Protein AF-A0A0Q0WH19-F1 (afdb_monomer)

Sequence (91 aa):
MGGSRNVNLAALTNLISNGKMVGALGIESLVALRKVGREPDVFFGAKESAVESAFHGVSSVIICVDEQVPNLMGRLEAEGLKYELVDLTAS

Mean predicted aligned error: 3.74 Å

Radius of gyration: 12.4 Å; Cα contacts (8 Å, |Δi|>4): 119; chains: 1; bounding box: 28×28×30 Å

Solvent-accessible surface area (backbone atoms only — not comparable to full-atom values): 5426 Å² total; per-residue (Å²): 141,62,70,55,77,44,47,34,58,69,62,52,51,65,69,64,50,86,82,47,52,35,21,18,42,56,71,50,27,44,52,45,36,48,75,68,75,38,81,61,80,27,54,82,59,24,66,59,51,46,54,54,30,51,78,71,73,40,70,62,46,75,41,58,42,78,91,46,45,66,61,47,50,54,53,37,54,76,70,72,49,87,84,83,90,79,87,48,68,52,130

Nearest PDB structures (foldseek):
  7s0s-assembly1_F  TM=4.348E-01  e=5.380E-01  Mycolicibacterium smegmatis
  7mt3-assembly1_E  TM=4.725E-01  e=7.483E-01  Mycobacterium tuberculosis H37Rv
  8c9b-assembly1_E  TM=3.966E-01  e=1.355E+00  Escherichia coli
  3dlx-assembly1_A  TM=4.358E-01  e=9.190E+00  Homo sapiens

Foldseek 3Di:
DCQLVQFQLVVVLVVPPDPAQEEEEDPSSQVSCVVNVDGHPYDPCSLVVCVVCVVVVGHHHYRYDPVCVVVSVVSCVVSVHDDDDDDRGHD

pLDDT: mean 91.12, std 9.77, range [47.72, 97.56]

Secondary structure (DSSP, 8-state):
--GGGGB-HHHHHHHS-SS-EEEEESHHHHHHHHHTT---SBSTTHHHHHHHHHHTT--EEEEE-GGGHHHHHHHHHHTT--------B--

Structure (mmCIF, N/CA/C/O backbone):
data_AF-A0A0Q0WH19-F1
#
_entry.id   AF-A0A0Q0WH19-F1
#
loop_
_atom_site.group_PDB
_atom_site.id
_atom_site.type_symbol
_atom_site.label_atom_id
_atom_site.label_alt_id
_atom_site.label_comp_id
_atom_site.label_asym_id
_atom_site.label_entity_id
_atom_site.label_seq_id
_atom_site.pdbx_PDB_ins_code
_atom_site.Cartn_x
_atom_site.Cartn_y
_atom_site.Cartn_z
_atom_site.occupancy
_atom_site.B_iso_or_equiv
_atom_site.auth_seq_id
_atom_site.auth_comp_id
_atom_site.auth_asym_id
_atom_site.auth_atom_id
_atom_site.pdbx_PDB_model_num
ATOM 1 N N . MET A 1 1 ? -4.316 17.205 10.913 1.00 47.72 1 MET A N 1
ATOM 2 C CA . MET A 1 1 ? -3.619 16.061 11.541 1.00 47.72 1 MET A CA 1
ATOM 3 C C . MET A 1 1 ? -4.638 14.993 11.883 1.00 47.72 1 MET A C 1
ATOM 5 O O . MET A 1 1 ? -5.568 15.289 12.627 1.00 47.72 1 MET A O 1
ATOM 9 N N . GLY A 1 2 ? -4.487 13.793 11.317 1.00 54.38 2 GLY A N 1
ATOM 10 C CA . GLY A 1 2 ? -5.363 12.649 11.570 1.00 54.38 2 GLY A CA 1
ATOM 11 C C . GLY A 1 2 ? -6.071 12.100 10.331 1.00 54.38 2 GLY A C 1
ATOM 12 O O . GLY A 1 2 ? -7.225 11.696 10.463 1.00 54.38 2 GLY A O 1
ATOM 13 N N . GLY A 1 3 ? -5.415 12.057 9.164 1.00 59.38 3 GLY A N 1
ATOM 14 C CA . GLY A 1 3 ? -6.016 11.531 7.926 1.00 59.38 3 GLY A CA 1
ATOM 15 C C . GLY A 1 3 ? -6.528 10.098 8.098 1.00 59.38 3 GLY A C 1
ATOM 16 O O . GLY A 1 3 ? -7.627 9.766 7.668 1.00 59.38 3 GLY A O 1
ATOM 17 N N . SER A 1 4 ? -5.833 9.289 8.912 1.00 60.47 4 SER A N 1
ATOM 18 C CA . SER A 1 4 ? -6.266 7.921 9.242 1.00 60.47 4 SER A CA 1
ATOM 19 C C . SER A 1 4 ? -7.634 7.818 9.942 1.00 60.47 4 SER A C 1
ATOM 21 O O . SER A 1 4 ? -8.181 6.718 10.043 1.00 60.47 4 SER A O 1
ATOM 23 N N . ARG A 1 5 ? -8.173 8.907 10.515 1.00 63.78 5 ARG A N 1
ATOM 24 C CA . ARG A 1 5 ? -9.510 8.919 11.143 1.00 63.78 5 ARG A CA 1
ATOM 25 C C . ARG A 1 5 ? -10.628 9.053 10.113 1.00 63.78 5 ARG A C 1
ATOM 27 O O . ARG A 1 5 ? -11.739 8.651 10.430 1.00 63.78 5 ARG A O 1
ATOM 34 N N . ASN A 1 6 ? -10.324 9.563 8.922 1.00 82.00 6 ASN A N 1
ATOM 35 C CA . ASN A 1 6 ? -11.284 9.765 7.844 1.00 82.00 6 ASN A CA 1
ATOM 36 C C . ASN A 1 6 ? -11.055 8.782 6.689 1.00 82.00 6 ASN A C 1
ATOM 38 O O . ASN A 1 6 ? -11.118 9.166 5.530 1.00 82.00 6 ASN A O 1
ATOM 42 N N . VAL A 1 7 ? -10.740 7.523 7.005 1.00 87.62 7 VAL A N 1
ATOM 43 C CA . VAL A 1 7 ? -10.533 6.465 6.007 1.00 87.62 7 VAL A CA 1
ATOM 44 C C . VAL A 1 7 ? -11.767 5.574 5.956 1.00 87.62 7 VAL A C 1
ATOM 46 O O . VAL A 1 7 ? -12.223 5.080 6.990 1.00 87.62 7 VAL A O 1
ATOM 49 N N . ASN A 1 8 ? -12.271 5.310 4.755 1.00 93.19 8 ASN A N 1
ATOM 50 C CA . ASN A 1 8 ? -13.281 4.298 4.499 1.00 93.19 8 ASN A CA 1
ATOM 51 C C . ASN A 1 8 ? -12.669 2.898 4.676 1.00 93.19 8 ASN A C 1
ATOM 53 O O . ASN A 1 8 ? -12.145 2.287 3.742 1.00 93.19 8 ASN A O 1
ATOM 57 N N . LEU A 1 9 ? -12.724 2.391 5.911 1.00 92.94 9 LEU A N 1
ATOM 58 C CA . LEU A 1 9 ? -12.126 1.107 6.284 1.00 92.94 9 LEU A CA 1
ATOM 59 C C . LEU A 1 9 ? -12.750 -0.076 5.533 1.00 92.94 9 LEU A C 1
ATOM 61 O O . LEU A 1 9 ? -12.040 -1.022 5.216 1.00 92.94 9 LEU A O 1
ATOM 65 N N . ALA A 1 10 ? -14.042 -0.015 5.194 1.00 93.06 10 ALA A N 1
ATOM 66 C CA . ALA A 1 10 ? -14.700 -1.071 4.427 1.00 93.06 10 ALA A CA 1
ATOM 67 C C . ALA A 1 10 ? -14.149 -1.156 2.994 1.00 93.06 10 ALA A C 1
ATOM 69 O O . ALA A 1 10 ? -13.826 -2.244 2.516 1.00 93.06 10 ALA A O 1
ATOM 70 N N . ALA A 1 11 ? -13.983 -0.008 2.327 1.00 93.38 11 ALA A N 1
ATOM 71 C CA . ALA A 1 11 ? -13.353 0.050 1.009 1.00 93.38 11 ALA A CA 1
ATOM 72 C C . ALA A 1 11 ? -11.895 -0.431 1.063 1.00 93.38 11 ALA A C 1
ATOM 74 O O . ALA A 1 11 ? -11.483 -1.239 0.231 1.00 93.38 11 ALA A O 1
ATOM 75 N N . LEU A 1 12 ? -11.142 -0.015 2.089 1.00 94.56 12 LEU A N 1
ATOM 76 C CA . LEU A 1 12 ? -9.772 -0.476 2.304 1.00 94.56 12 LEU A CA 1
ATOM 77 C C . LEU A 1 12 ? -9.700 -2.005 2.442 1.00 94.56 12 LEU A C 1
ATOM 79 O O . LEU A 1 12 ? -8.905 -2.633 1.746 1.00 94.56 12 LEU A O 1
ATOM 83 N N . THR A 1 13 ? -10.544 -2.613 3.285 1.00 94.69 13 THR A N 1
ATOM 84 C CA . THR A 1 13 ? -10.590 -4.074 3.472 1.00 94.69 13 THR A CA 1
ATOM 85 C C . THR A 1 13 ? -10.852 -4.815 2.160 1.00 94.69 13 THR A C 1
ATOM 87 O O . THR A 1 13 ? -10.216 -5.839 1.903 1.00 94.69 13 THR A O 1
ATOM 90 N N . ASN A 1 14 ? -11.733 -4.288 1.307 1.00 92.94 14 ASN A N 1
ATOM 91 C CA . ASN A 1 14 ? -12.053 -4.881 0.005 1.00 92.94 14 ASN A CA 1
ATOM 92 C C . ASN A 1 14 ? -10.897 -4.782 -1.007 1.00 92.94 14 ASN A C 1
ATOM 94 O O . ASN A 1 14 ? -10.719 -5.672 -1.835 1.00 92.94 14 ASN A O 1
ATOM 98 N N . LEU A 1 15 ? -10.090 -3.718 -0.956 1.00 92.56 15 LEU A N 1
ATOM 99 C CA . LEU A 1 15 ? -8.950 -3.555 -1.868 1.00 92.56 15 LEU A CA 1
ATOM 100 C C . LEU A 1 15 ? -7.789 -4.493 -1.533 1.00 92.56 15 LEU A C 1
ATOM 102 O O . LEU A 1 15 ? -7.128 -5.009 -2.438 1.00 92.56 15 LEU A O 1
ATOM 106 N N . ILE A 1 16 ? -7.542 -4.700 -0.237 1.00 92.88 16 ILE A N 1
ATOM 107 C CA . ILE A 1 16 ? -6.412 -5.495 0.265 1.00 92.88 16 ILE A CA 1
ATOM 108 C C . ILE A 1 16 ? -6.749 -6.980 0.447 1.00 92.88 16 ILE A C 1
ATOM 110 O O . ILE A 1 16 ? -5.896 -7.764 0.868 1.00 92.88 16 ILE A O 1
ATOM 114 N N . SER A 1 17 ? -7.986 -7.384 0.152 1.00 81.75 17 SER A N 1
ATOM 115 C CA . SER A 1 17 ? -8.369 -8.795 0.124 1.00 81.75 17 SER A CA 1
ATOM 116 C C . SER A 1 17 ? -7.756 -9.491 -1.102 1.00 81.75 17 SER A C 1
ATOM 118 O O . SER A 1 17 ? -7.362 -8.852 -2.077 1.00 81.75 17 SER A O 1
ATOM 120 N N . ASN A 1 18 ? -7.686 -10.826 -1.064 1.00 79.00 18 ASN A N 1
ATOM 121 C CA . ASN A 1 18 ? -7.167 -11.695 -2.137 1.00 79.00 18 ASN A CA 1
ATOM 122 C C . ASN A 1 18 ? -5.638 -11.856 -2.211 1.00 79.00 18 ASN A C 1
ATOM 124 O O . ASN A 1 18 ? -5.108 -12.159 -3.276 1.00 79.00 18 ASN A O 1
ATOM 128 N N . GLY A 1 19 ? -4.923 -11.693 -1.093 1.00 77.81 19 GLY A N 1
ATOM 129 C CA . GLY A 1 19 ? -3.515 -12.112 -0.992 1.00 77.81 19 GLY A CA 1
ATOM 130 C C . GLY A 1 19 ? -2.532 -11.315 -1.855 1.00 77.81 19 GLY A C 1
ATOM 131 O O . GLY A 1 19 ? -1.426 -11.784 -2.107 1.00 77.81 19 GLY A O 1
ATOM 132 N N . LYS A 1 20 ? -2.925 -10.122 -2.315 1.00 86.56 20 LYS A N 1
ATOM 133 C CA . LYS A 1 20 ? -2.021 -9.187 -2.993 1.00 86.56 20 LYS A CA 1
ATOM 134 C C . LYS A 1 20 ? -0.912 -8.753 -2.037 1.00 86.56 20 LYS A C 1
ATOM 136 O O . LYS A 1 20 ? -1.140 -8.669 -0.829 1.00 86.56 20 LYS A O 1
ATOM 141 N N . MET A 1 21 ? 0.253 -8.415 -2.589 1.00 93.31 21 MET A N 1
ATOM 142 C CA . MET A 1 21 ? 1.281 -7.718 -1.819 1.00 93.31 21 MET A CA 1
ATOM 143 C C . MET A 1 21 ? 0.742 -6.346 -1.414 1.00 93.31 21 MET A C 1
ATOM 145 O O . MET A 1 21 ? 0.273 -5.586 -2.266 1.00 93.31 21 MET A O 1
ATOM 149 N N . VAL A 1 22 ? 0.780 -6.050 -0.117 1.00 96.94 22 VAL A N 1
ATOM 150 C CA . VAL A 1 22 ? 0.314 -4.786 0.449 1.00 96.94 22 VAL A CA 1
ATOM 151 C C . VAL A 1 22 ? 1.499 -4.019 1.015 1.00 96.94 22 VAL A C 1
ATOM 153 O O . VAL A 1 22 ? 2.099 -4.415 2.014 1.00 96.94 22 VAL A O 1
ATOM 156 N N . GLY A 1 23 ? 1.812 -2.889 0.392 1.00 97.19 23 GLY A N 1
ATOM 157 C CA . GLY A 1 23 ? 2.792 -1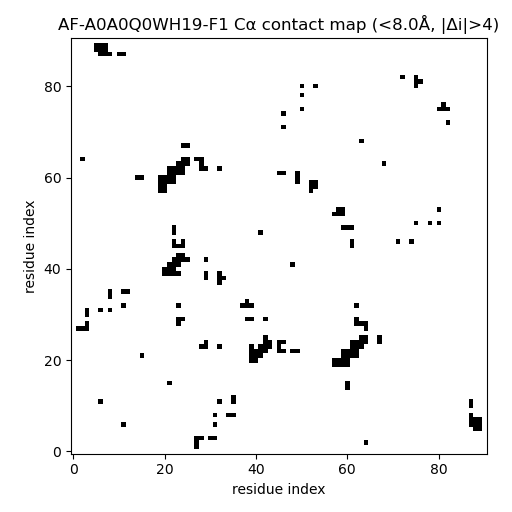.938 0.891 1.00 97.19 23 GLY A CA 1
ATOM 158 C C . GLY A 1 23 ? 2.132 -0.794 1.657 1.00 97.19 23 GLY A C 1
ATOM 159 O O . GLY A 1 23 ? 1.003 -0.399 1.361 1.00 97.19 23 GLY A O 1
ATOM 160 N N . ALA A 1 24 ? 2.849 -0.226 2.621 1.00 97.25 24 ALA A N 1
ATOM 161 C CA . ALA A 1 24 ? 2.420 0.971 3.333 1.00 97.25 24 ALA A CA 1
ATOM 162 C C . ALA A 1 24 ? 3.505 2.036 3.305 1.00 97.25 24 ALA A C 1
ATOM 164 O O . ALA A 1 24 ? 4.642 1.793 3.695 1.00 97.25 24 ALA A O 1
ATOM 165 N N . LEU A 1 25 ? 3.124 3.233 2.883 1.00 95.62 25 LEU A N 1
ATOM 166 C CA . LEU A 1 25 ? 4.013 4.367 2.741 1.00 95.62 25 LEU A CA 1
ATOM 167 C C . LEU A 1 25 ? 3.494 5.498 3.638 1.00 95.62 25 LEU A C 1
ATOM 169 O O . LEU A 1 25 ? 2.481 6.137 3.353 1.00 95.62 25 LEU A O 1
ATOM 173 N N . GLY A 1 26 ? 4.173 5.691 4.771 1.00 92.94 26 GLY A N 1
ATOM 174 C CA . GLY A 1 26 ? 3.786 6.634 5.823 1.00 92.94 26 GLY A CA 1
ATOM 175 C C . GLY A 1 26 ? 3.119 5.970 7.034 1.00 92.94 26 GLY A C 1
ATOM 176 O O . GLY A 1 26 ? 2.474 4.926 6.938 1.00 92.94 26 GLY A O 1
ATOM 177 N N . ILE A 1 27 ? 3.279 6.589 8.208 1.00 93.38 27 ILE A N 1
ATOM 178 C CA . ILE A 1 27 ? 2.774 6.052 9.484 1.00 93.38 27 ILE A CA 1
ATOM 179 C C . ILE A 1 27 ? 1.241 5.978 9.498 1.00 93.38 27 ILE A C 1
ATOM 181 O O . ILE A 1 27 ? 0.681 5.014 10.012 1.00 93.38 27 ILE A O 1
ATOM 185 N N . GLU A 1 28 ? 0.546 6.961 8.922 1.00 92.50 28 GLU A N 1
ATOM 186 C CA . GLU A 1 28 ? -0.922 6.955 8.885 1.00 92.50 28 GLU A CA 1
ATOM 187 C C . GLU A 1 28 ? -1.470 5.811 8.019 1.00 92.50 28 GLU A C 1
ATOM 189 O O . GLU A 1 28 ? -2.443 5.172 8.419 1.00 92.50 28 GLU A O 1
ATOM 194 N N . SER A 1 29 ? -0.795 5.485 6.912 1.00 94.38 29 SER A N 1
ATOM 195 C CA . SER A 1 29 ? -1.084 4.325 6.056 1.00 94.38 29 SER A CA 1
ATOM 196 C C . SER A 1 29 ? -0.945 3.005 6.816 1.00 94.38 29 SER A C 1
ATOM 198 O O . SER A 1 29 ? -1.831 2.15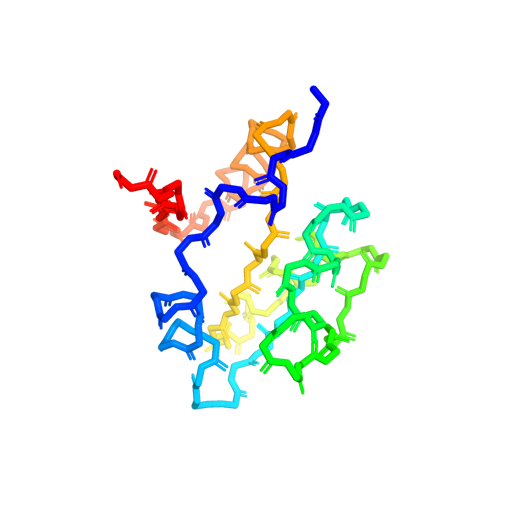2 6.764 1.00 94.38 29 SER A O 1
ATOM 200 N N . LEU A 1 30 ? 0.137 2.857 7.590 1.00 95.56 30 LEU A N 1
ATOM 201 C CA . LEU A 1 30 ? 0.343 1.702 8.469 1.00 95.56 30 LEU A CA 1
ATOM 202 C C . LEU A 1 30 ? -0.771 1.589 9.515 1.00 95.56 30 LEU A C 1
ATOM 204 O O . LEU A 1 30 ? -1.312 0.508 9.741 1.00 95.56 30 LEU A O 1
ATOM 208 N N . VAL A 1 31 ? -1.139 2.704 10.146 1.00 94.94 31 VAL A N 1
ATOM 209 C CA . VAL A 1 31 ? -2.229 2.732 11.129 1.00 94.94 31 VAL A CA 1
ATOM 210 C C . VAL A 1 31 ? -3.570 2.365 10.483 1.00 94.94 31 VAL A C 1
ATOM 212 O O . VAL A 1 31 ? -4.346 1.633 11.096 1.00 94.94 31 VAL A O 1
ATOM 215 N N . ALA A 1 32 ? -3.855 2.830 9.265 1.00 94.31 32 ALA A N 1
ATOM 216 C CA . ALA A 1 32 ? -5.079 2.489 8.539 1.00 94.31 32 ALA A CA 1
ATOM 217 C C . ALA A 1 32 ? -5.171 0.984 8.232 1.00 94.31 32 ALA A C 1
ATOM 219 O O . ALA A 1 32 ? -6.210 0.376 8.481 1.00 94.31 32 ALA A O 1
ATOM 220 N N . LEU A 1 33 ? -4.074 0.363 7.789 1.00 95.00 33 LEU A N 1
ATOM 221 C CA . LEU A 1 33 ? -4.006 -1.089 7.585 1.00 95.00 33 LEU A CA 1
ATOM 222 C C . LEU A 1 33 ? -4.204 -1.875 8.889 1.00 95.00 33 LEU A C 1
ATOM 224 O O . LEU A 1 33 ? -4.989 -2.823 8.942 1.00 95.00 33 LEU A O 1
ATOM 228 N N . ARG A 1 34 ? -3.576 -1.430 9.981 1.00 95.06 34 ARG A N 1
ATOM 229 C CA . ARG A 1 34 ? -3.748 -2.054 11.302 1.00 95.06 34 ARG A CA 1
ATOM 230 C C . ARG A 1 34 ? -5.185 -1.988 11.809 1.00 95.06 34 ARG A C 1
ATOM 232 O O . ARG A 1 34 ? -5.650 -2.939 12.430 1.00 95.06 34 ARG A O 1
ATOM 239 N N . LYS A 1 35 ? -5.914 -0.906 11.512 1.00 94.69 35 LYS A N 1
ATOM 240 C CA . LYS A 1 35 ? -7.343 -0.774 11.856 1.00 94.69 35 LYS A CA 1
ATOM 241 C C . LYS A 1 35 ? -8.225 -1.817 11.170 1.00 94.69 35 LYS A C 1
ATOM 243 O O . LYS A 1 35 ? -9.267 -2.156 11.718 1.00 94.69 35 LYS A O 1
ATOM 248 N N . VAL A 1 36 ? -7.808 -2.336 10.015 1.00 94.50 36 VAL A N 1
ATOM 249 C CA . VAL A 1 36 ? -8.491 -3.435 9.310 1.00 94.50 36 VAL A CA 1
ATOM 250 C C . VAL A 1 36 ? -7.840 -4.800 9.564 1.00 94.50 36 VAL A C 1
ATOM 252 O O . VAL A 1 36 ? -8.148 -5.768 8.877 1.00 94.50 36 VAL A O 1
ATOM 255 N N . GLY A 1 37 ? -6.950 -4.895 10.558 1.00 94.25 37 GLY A N 1
ATOM 256 C CA . GLY A 1 37 ? -6.339 -6.153 10.989 1.00 94.25 37 GLY A CA 1
ATOM 257 C C . G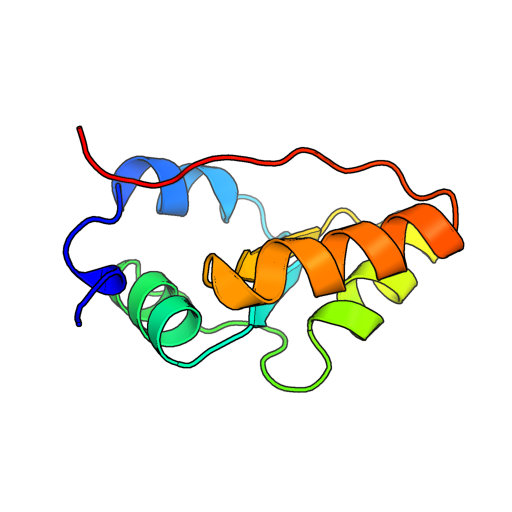LY A 1 37 ? -5.256 -6.703 10.058 1.00 94.25 37 GLY A C 1
ATOM 258 O O . GLY A 1 37 ? -4.943 -7.889 10.144 1.00 94.25 37 GLY A O 1
ATOM 259 N N . ARG A 1 38 ? -4.676 -5.879 9.174 1.00 93.62 38 ARG A N 1
ATOM 260 C CA . ARG A 1 38 ? -3.607 -6.285 8.247 1.00 93.62 38 ARG A CA 1
ATOM 261 C C . ARG A 1 38 ? -2.314 -5.539 8.568 1.00 93.62 38 ARG A C 1
ATOM 263 O O . ARG A 1 38 ? -2.299 -4.315 8.602 1.00 93.62 38 ARG A O 1
ATOM 270 N N . GLU A 1 39 ? -1.212 -6.259 8.758 1.00 95.38 39 GLU A N 1
ATOM 271 C CA . GLU A 1 39 ? 0.128 -5.657 8.674 1.00 95.38 39 GLU A CA 1
ATOM 272 C C . GLU A 1 39 ? 0.546 -5.547 7.201 1.00 95.38 39 GLU A C 1
ATOM 274 O O . GLU A 1 39 ? 0.193 -6.440 6.422 1.00 95.38 39 GLU A O 1
ATOM 279 N N . PRO A 1 40 ? 1.285 -4.499 6.795 1.00 96.56 40 PRO A N 1
ATOM 280 C CA . PRO A 1 40 ? 1.855 -4.451 5.457 1.00 96.56 40 PRO A CA 1
ATOM 281 C C . PRO A 1 40 ? 2.920 -5.537 5.292 1.00 96.56 40 PRO A C 1
ATOM 283 O O . PRO A 1 40 ? 3.651 -5.858 6.228 1.00 96.56 40 PRO A O 1
ATOM 286 N N . ASP A 1 41 ? 3.049 -6.051 4.075 1.00 95.94 41 ASP A N 1
ATOM 287 C CA . ASP A 1 41 ? 4.155 -6.934 3.701 1.00 95.94 41 ASP A CA 1
ATOM 288 C C . ASP A 1 41 ? 5.459 -6.140 3.574 1.00 95.94 41 ASP A C 1
ATOM 290 O O . ASP A 1 41 ? 6.542 -6.643 3.868 1.00 95.94 41 ASP A O 1
ATOM 294 N N . VAL A 1 42 ? 5.349 -4.871 3.164 1.00 96.75 42 VAL A N 1
ATOM 295 C CA . VAL A 1 42 ? 6.481 -3.957 3.006 1.00 96.75 42 VAL A CA 1
ATOM 296 C C . VAL A 1 42 ? 6.116 -2.574 3.539 1.00 96.75 42 VAL A C 1
ATOM 298 O O . VAL A 1 42 ? 5.160 -1.949 3.085 1.00 96.75 42 VAL A O 1
ATOM 301 N N . PHE A 1 43 ? 6.902 -2.066 4.485 1.00 95.06 43 PHE A N 1
ATOM 302 C CA . PHE A 1 43 ? 6.774 -0.690 4.977 1.00 95.06 43 PHE A CA 1
ATOM 303 C C . PHE A 1 43 ? 7.887 0.201 4.410 1.00 95.06 43 PHE A C 1
ATOM 305 O O . PHE A 1 43 ? 7.639 1.171 3.698 1.00 95.06 43 PHE A O 1
ATOM 312 N N . PHE A 1 44 ? 9.144 -0.174 4.646 1.00 92.38 44 PHE A N 1
ATOM 313 C CA . PHE A 1 44 ? 10.289 0.479 4.017 1.00 92.38 44 PHE A CA 1
ATOM 314 C C . PHE A 1 44 ? 10.527 -0.102 2.626 1.00 92.38 44 PHE A C 1
ATOM 316 O O . PHE A 1 44 ? 10.569 -1.318 2.470 1.00 92.38 44 PHE A O 1
ATOM 323 N N . GLY A 1 45 ? 10.674 0.763 1.621 1.00 94.00 45 GLY A N 1
ATOM 324 C CA . GLY A 1 45 ? 10.824 0.337 0.227 1.00 94.00 45 GLY A CA 1
ATOM 325 C C . GLY A 1 45 ? 9.514 -0.088 -0.441 1.00 94.00 45 GLY A C 1
ATOM 326 O O . GLY A 1 45 ? 9.549 -0.713 -1.490 1.00 94.00 45 GLY A O 1
ATOM 327 N N . ALA A 1 46 ? 8.348 0.243 0.133 1.00 96.00 46 ALA A N 1
ATOM 328 C CA . ALA A 1 46 ? 7.044 -0.115 -0.438 1.00 96.00 46 ALA A CA 1
ATOM 329 C C . ALA A 1 46 ? 6.878 0.362 -1.895 1.00 96.00 46 ALA A C 1
ATOM 331 O O . ALA A 1 46 ? 6.298 -0.343 -2.718 1.00 96.00 46 ALA A O 1
ATOM 332 N N . LYS A 1 47 ? 7.430 1.537 -2.221 1.00 95.31 47 LYS A N 1
ATOM 333 C CA . LYS A 1 47 ? 7.444 2.099 -3.576 1.00 95.31 47 LYS A CA 1
ATOM 334 C C . LYS A 1 47 ? 8.250 1.228 -4.543 1.00 95.31 47 LYS A C 1
ATOM 336 O O . LYS A 1 47 ? 7.753 0.874 -5.606 1.00 95.31 47 LYS A O 1
ATOM 341 N N . GLU A 1 48 ? 9.473 0.869 -4.176 1.00 96.19 48 GLU A N 1
ATOM 342 C CA . GLU A 1 48 ? 10.346 0.012 -4.979 1.00 96.19 48 GLU A CA 1
ATOM 343 C C . GLU A 1 48 ? 9.763 -1.399 -5.109 1.00 96.19 48 GLU A C 1
ATOM 345 O O . GLU A 1 48 ? 9.714 -1.945 -6.205 1.00 96.19 48 GLU A O 1
ATOM 350 N N . SER A 1 49 ? 9.205 -1.952 -4.033 1.00 95.88 49 SER A N 1
ATOM 351 C CA . SER A 1 49 ? 8.530 -3.250 -4.068 1.00 95.88 49 SER A CA 1
ATOM 352 C C . SER A 1 49 ? 7.316 -3.270 -4.998 1.00 95.88 49 SER A C 1
ATOM 354 O O . SER A 1 49 ? 7.035 -4.310 -5.591 1.00 95.88 49 SER A O 1
ATOM 356 N N . ALA A 1 50 ? 6.598 -2.151 -5.157 1.00 95.62 50 ALA A N 1
ATOM 357 C CA . ALA A 1 50 ? 5.505 -2.040 -6.127 1.00 95.62 50 ALA A CA 1
ATOM 358 C C . ALA A 1 50 ? 6.017 -2.159 -7.570 1.00 95.62 50 ALA A C 1
ATOM 360 O O . ALA A 1 50 ? 5.448 -2.894 -8.374 1.00 95.62 50 ALA A O 1
ATOM 361 N N . VAL A 1 51 ? 7.122 -1.468 -7.870 1.00 96.44 51 VAL A N 1
ATOM 362 C CA . VAL A 1 51 ? 7.794 -1.516 -9.176 1.00 96.44 51 VAL A CA 1
ATOM 363 C C . VAL A 1 51 ? 8.262 -2.938 -9.479 1.00 96.44 51 VAL A C 1
ATOM 365 O O . VAL A 1 51 ? 7.908 -3.497 -10.514 1.00 96.44 51 VAL A O 1
ATOM 368 N N . GLU A 1 52 ? 8.984 -3.555 -8.543 1.00 95.94 52 GLU A N 1
ATOM 369 C CA . GLU A 1 52 ? 9.466 -4.931 -8.686 1.00 95.94 52 GLU A CA 1
ATOM 370 C C . GLU A 1 52 ? 8.313 -5.924 -8.864 1.00 95.94 52 GLU A C 1
ATOM 372 O O . GLU A 1 52 ? 8.364 -6.783 -9.742 1.00 95.94 52 GLU A O 1
ATOM 377 N N . SER A 1 53 ? 7.235 -5.788 -8.085 1.00 94.31 53 SER A N 1
ATOM 378 C CA . SER A 1 53 ? 6.058 -6.658 -8.215 1.00 94.31 53 SER A CA 1
ATOM 379 C C . SER A 1 53 ? 5.450 -6.564 -9.611 1.00 94.31 53 SER A C 1
ATOM 381 O O . SER A 1 53 ? 5.172 -7.593 -10.229 1.00 94.31 53 SER A O 1
ATOM 383 N N . ALA A 1 54 ? 5.316 -5.348 -10.145 1.00 94.12 54 ALA A N 1
ATOM 384 C CA . ALA A 1 54 ? 4.771 -5.131 -11.477 1.00 94.12 54 ALA A CA 1
ATOM 385 C C . ALA A 1 54 ? 5.653 -5.746 -12.578 1.00 94.12 54 ALA A C 1
ATOM 387 O O . ALA A 1 54 ? 5.121 -6.396 -13.480 1.00 94.12 54 ALA A O 1
ATOM 388 N N . PHE A 1 55 ? 6.983 -5.628 -12.480 1.00 95.00 55 PHE A N 1
ATOM 389 C CA . PHE A 1 55 ? 7.910 -6.270 -13.424 1.00 95.00 55 PHE A CA 1
ATOM 390 C C . PHE A 1 55 ? 7.827 -7.801 -13.410 1.00 95.00 55 PHE A C 1
ATOM 392 O O . PHE A 1 55 ? 8.022 -8.437 -14.445 1.00 95.00 55 PHE A O 1
ATOM 399 N N . HIS A 1 56 ? 7.470 -8.392 -12.270 1.00 93.81 56 HIS A N 1
ATOM 400 C CA . HIS A 1 56 ? 7.254 -9.834 -12.133 1.00 93.81 56 HIS A CA 1
ATOM 401 C C . HIS A 1 56 ? 5.799 -10.263 -12.398 1.00 93.81 56 HIS A C 1
ATOM 403 O O . HIS A 1 56 ? 5.446 -11.421 -12.177 1.00 93.81 56 HIS A O 1
ATOM 409 N N . GLY A 1 57 ? 4.939 -9.356 -12.878 1.00 91.69 57 GLY A N 1
ATOM 410 C CA . GLY A 1 57 ? 3.540 -9.650 -13.202 1.00 91.69 57 GLY A CA 1
ATOM 411 C C . GLY A 1 57 ? 2.631 -9.838 -11.983 1.00 91.69 57 GLY A C 1
ATOM 412 O O . GLY A 1 57 ? 1.528 -10.369 -12.113 1.00 91.69 57 GLY A O 1
ATOM 413 N N . VAL A 1 58 ? 3.068 -9.407 -10.799 1.00 91.31 58 VAL A N 1
ATOM 414 C CA . VAL A 1 58 ? 2.316 -9.502 -9.546 1.00 91.31 58 VAL A CA 1
ATOM 415 C C . VAL A 1 58 ? 1.624 -8.172 -9.264 1.00 91.31 58 VAL A C 1
ATOM 417 O O . VAL A 1 58 ? 2.257 -7.122 -9.177 1.00 91.31 58 VAL A O 1
ATOM 420 N N . SER A 1 59 ? 0.303 -8.205 -9.081 1.00 90.31 59 SER A N 1
ATOM 421 C CA . SER A 1 59 ? -0.441 -7.024 -8.638 1.00 90.31 59 SER A CA 1
ATOM 422 C C . SER A 1 59 ? -0.172 -6.720 -7.163 1.00 90.31 59 SER A C 1
ATOM 424 O O . SER A 1 59 ? -0.267 -7.601 -6.307 1.00 90.31 59 SER A O 1
ATOM 426 N N 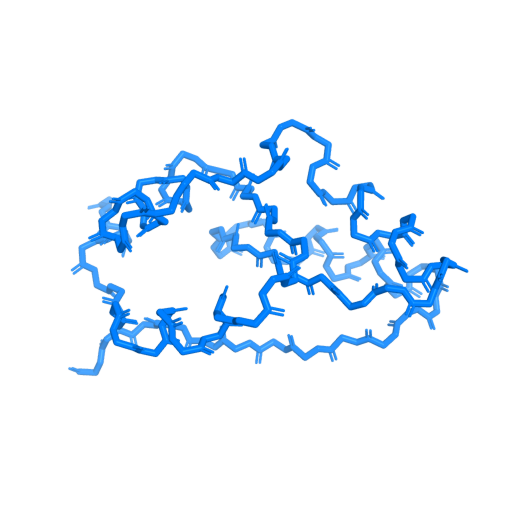. SER A 1 60 ? 0.076 -5.448 -6.861 1.00 94.62 60 SER A N 1
ATOM 427 C CA . SER A 1 60 ? 0.286 -4.942 -5.503 1.00 94.62 60 SER A CA 1
ATOM 428 C C . SER A 1 60 ? -0.657 -3.790 -5.178 1.00 94.62 60 SER A C 1
ATOM 430 O O . SER A 1 60 ? -1.117 -3.084 -6.073 1.00 94.62 60 SER A O 1
ATOM 432 N N . VAL A 1 61 ? -0.910 -3.572 -3.891 1.00 96.62 61 VAL A N 1
ATOM 433 C CA . VAL A 1 61 ? -1.661 -2.425 -3.373 1.00 96.62 61 VAL A CA 1
ATOM 434 C C . VAL A 1 61 ? -0.737 -1.622 -2.472 1.00 96.62 61 VAL A C 1
ATOM 436 O O . VAL A 1 61 ? -0.186 -2.167 -1.521 1.00 96.62 61 VAL A O 1
ATOM 439 N N . ILE A 1 62 ? -0.571 -0.329 -2.749 1.00 96.94 62 ILE A N 1
ATOM 440 C CA . ILE A 1 62 ? 0.221 0.569 -1.904 1.00 96.94 62 ILE A CA 1
ATOM 441 C C . ILE A 1 62 ? -0.717 1.559 -1.232 1.00 96.94 62 ILE A C 1
ATOM 443 O O . ILE A 1 62 ? -1.350 2.37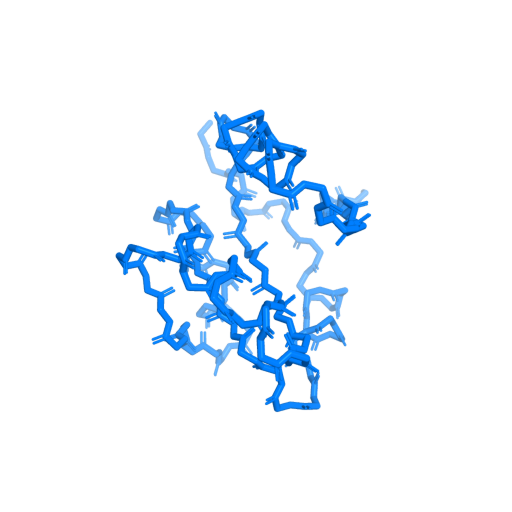1 -1.900 1.00 96.94 62 ILE A O 1
ATOM 447 N N . ILE A 1 63 ? -0.792 1.498 0.095 1.00 96.00 63 ILE A N 1
ATOM 448 C CA . ILE A 1 63 ? -1.498 2.500 0.891 1.00 96.00 63 ILE A CA 1
ATOM 449 C C . ILE A 1 63 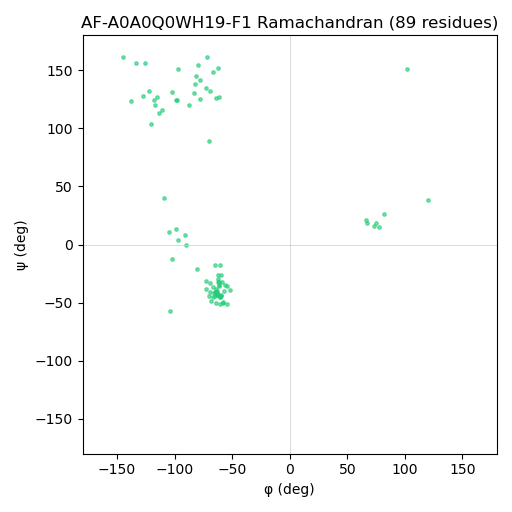? -0.511 3.620 1.187 1.00 96.00 63 ILE A C 1
ATOM 451 O O . ILE A 1 63 ? 0.537 3.382 1.792 1.00 96.00 63 ILE A O 1
ATOM 455 N N . CYS A 1 64 ? -0.821 4.834 0.753 1.00 94.50 64 CYS A N 1
ATOM 456 C CA . CYS A 1 64 ? 0.031 5.995 0.966 1.00 94.50 64 CYS A CA 1
ATOM 457 C C . CYS A 1 64 ? -0.783 7.194 1.450 1.00 94.50 64 CYS A C 1
ATOM 459 O O . CYS A 1 64 ? -1.992 7.256 1.243 1.00 94.50 64 CYS A O 1
ATOM 461 N N . VAL A 1 65 ? -0.103 8.115 2.129 1.00 92.06 65 VAL A N 1
ATOM 462 C CA . VAL A 1 65 ? -0.655 9.431 2.467 1.00 92.06 65 VAL A CA 1
ATOM 463 C C . VAL A 1 65 ? -0.575 10.358 1.254 1.00 92.06 65 VAL A C 1
ATOM 465 O O . VAL A 1 65 ? 0.304 10.178 0.404 1.00 92.06 65 VAL A O 1
ATOM 468 N N . ASP A 1 66 ? -1.450 11.359 1.196 1.00 90.06 66 ASP A N 1
ATOM 469 C CA . ASP A 1 66 ? -1.583 12.284 0.062 1.00 90.06 66 ASP A CA 1
ATOM 470 C C . ASP A 1 66 ? -0.250 12.919 -0.345 1.00 90.06 66 ASP A C 1
ATOM 472 O O . ASP A 1 66 ? 0.061 13.023 -1.532 1.00 90.06 66 ASP A O 1
ATOM 476 N N . GLU A 1 67 ? 0.602 13.276 0.622 1.00 91.31 67 GLU A N 1
ATOM 477 C CA . GLU A 1 67 ? 1.894 13.913 0.343 1.00 91.31 67 GLU A CA 1
ATOM 478 C C . GLU A 1 67 ? 2.869 12.998 -0.414 1.00 91.31 67 GLU A C 1
ATOM 480 O O . GLU A 1 67 ? 3.862 13.465 -0.974 1.00 91.31 67 GLU A O 1
ATOM 485 N N . GLN A 1 68 ? 2.618 11.689 -0.423 1.00 93.12 68 GLN A N 1
ATOM 486 C CA . GLN A 1 68 ? 3.475 10.684 -1.049 1.00 93.12 68 GLN A CA 1
ATOM 487 C C . GLN A 1 68 ? 2.931 10.195 -2.393 1.00 93.12 68 GLN A C 1
ATOM 489 O O . GLN A 1 68 ? 3.682 9.590 -3.164 1.00 93.12 68 GLN A O 1
ATOM 494 N N . VAL A 1 69 ? 1.672 10.511 -2.712 1.00 93.31 69 VAL A N 1
ATOM 495 C CA . VAL A 1 69 ? 1.028 10.165 -3.986 1.00 93.31 69 VAL A CA 1
ATOM 496 C C . VAL A 1 69 ? 1.846 10.658 -5.190 1.00 93.31 69 VAL A C 1
ATOM 498 O O . VAL A 1 69 ? 2.189 9.819 -6.029 1.00 93.31 69 VAL A O 1
ATOM 501 N N . PRO A 1 70 ? 2.271 11.942 -5.279 1.00 95.25 70 PRO A N 1
ATOM 502 C CA . PRO A 1 70 ? 3.037 12.412 -6.435 1.00 95.25 70 PRO A CA 1
ATOM 503 C C . PRO A 1 70 ? 4.373 11.679 -6.599 1.00 95.25 70 PRO A C 1
ATOM 505 O O . PRO A 1 70 ? 4.807 11.403 -7.716 1.00 95.25 70 PRO A O 1
ATOM 508 N N . ASN A 1 71 ? 5.027 11.333 -5.484 1.00 94.50 71 ASN A N 1
ATOM 509 C CA . ASN A 1 71 ? 6.308 10.632 -5.514 1.00 94.50 71 ASN A CA 1
ATOM 510 C C . ASN A 1 71 ? 6.169 9.185 -6.008 1.00 94.50 71 ASN A C 1
ATOM 512 O O . ASN A 1 71 ? 7.014 8.714 -6.771 1.00 94.50 71 ASN A O 1
ATOM 516 N N . LEU A 1 72 ? 5.117 8.487 -5.576 1.00 95.56 72 LEU A N 1
ATOM 517 C CA . LEU A 1 72 ? 4.829 7.121 -6.004 1.00 95.56 72 LEU A CA 1
ATOM 518 C C . LEU A 1 72 ? 4.415 7.078 -7.480 1.00 95.56 72 LEU A C 1
ATOM 520 O O . LEU A 1 72 ? 4.989 6.299 -8.238 1.00 95.56 72 LEU A O 1
ATOM 524 N N . MET A 1 73 ? 3.483 7.943 -7.897 1.00 96.50 73 MET A N 1
ATOM 525 C CA . MET A 1 73 ? 3.029 8.022 -9.291 1.00 96.50 73 MET A CA 1
ATOM 526 C C . MET A 1 73 ? 4.191 8.317 -10.234 1.00 96.50 73 MET A C 1
ATOM 528 O O . MET A 1 73 ? 4.421 7.547 -11.161 1.00 96.50 73 MET A O 1
ATOM 532 N N . GLY A 1 74 ? 4.996 9.344 -9.940 1.00 97.19 74 GLY A N 1
ATOM 533 C CA . GLY A 1 74 ? 6.144 9.686 -10.779 1.00 97.19 74 GLY A CA 1
ATOM 534 C C . GLY A 1 74 ? 7.147 8.535 -10.917 1.00 97.19 74 GLY A C 1
ATOM 535 O O . GLY A 1 74 ? 7.753 8.364 -11.973 1.00 97.19 74 GLY A O 1
ATOM 536 N N . ARG A 1 75 ? 7.298 7.693 -9.882 1.00 96.44 75 ARG A N 1
ATOM 537 C CA . ARG A 1 75 ? 8.147 6.496 -9.962 1.00 96.44 75 ARG A CA 1
ATOM 538 C C . ARG A 1 75 ? 7.550 5.417 -10.867 1.00 96.44 75 ARG A C 1
ATOM 540 O O . ARG A 1 75 ? 8.297 4.834 -11.645 1.00 96.44 75 ARG A O 1
ATOM 547 N N . LEU A 1 76 ? 6.249 5.145 -10.759 1.00 9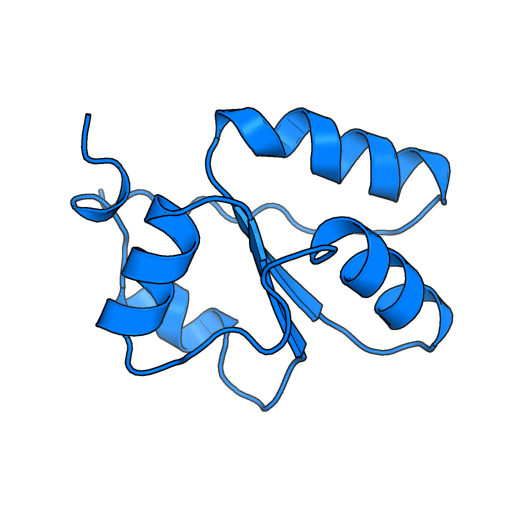6.69 76 LEU A N 1
ATOM 548 C CA . LEU A 1 76 ? 5.560 4.158 -11.600 1.00 96.69 76 LEU A CA 1
ATOM 549 C C . LEU A 1 76 ? 5.538 4.603 -13.069 1.00 96.69 76 LEU A C 1
ATOM 551 O O . LEU A 1 76 ? 5.819 3.806 -13.960 1.00 96.69 76 LEU A O 1
ATOM 555 N N . GLU A 1 77 ? 5.284 5.887 -13.316 1.00 97.31 77 GLU A N 1
ATOM 556 C CA . GLU A 1 77 ? 5.275 6.491 -14.652 1.00 97.31 77 GLU A CA 1
ATOM 557 C C . GLU A 1 77 ? 6.650 6.458 -15.315 1.00 97.31 77 GLU A C 1
ATOM 559 O O . GLU A 1 77 ? 6.746 6.133 -16.497 1.00 97.31 77 GLU A O 1
ATOM 564 N N . ALA A 1 78 ? 7.719 6.730 -14.558 1.00 97.56 78 ALA A N 1
ATOM 565 C CA . ALA A 1 78 ? 9.090 6.637 -15.059 1.00 97.56 78 ALA A CA 1
ATOM 566 C C . ALA A 1 78 ? 9.454 5.226 -15.557 1.00 97.56 78 ALA A C 1
ATOM 568 O O . ALA A 1 78 ? 10.301 5.090 -16.434 1.00 97.56 78 ALA A O 1
ATOM 569 N N . GLU A 1 79 ? 8.798 4.193 -15.025 1.00 97.19 79 GLU A N 1
ATOM 570 C CA . GLU A 1 79 ? 8.964 2.791 -15.428 1.00 97.19 79 GLU A CA 1
ATOM 571 C C . GLU A 1 79 ? 7.890 2.331 -16.436 1.00 97.19 79 GLU A C 1
ATOM 573 O O . GLU A 1 79 ? 7.838 1.161 -16.811 1.00 97.19 79 GLU A O 1
ATOM 578 N N . GLY A 1 80 ? 7.003 3.230 -16.884 1.00 96.19 80 GLY A N 1
ATOM 579 C CA . GLY A 1 80 ? 5.916 2.908 -17.814 1.00 96.19 80 GLY A CA 1
ATOM 580 C C . GLY A 1 80 ? 4.850 1.972 -17.231 1.00 96.19 80 GLY A C 1
ATOM 581 O O . GLY A 1 80 ? 4.132 1.303 -17.980 1.00 96.19 80 GLY A O 1
ATOM 582 N N . LEU A 1 81 ? 4.747 1.898 -15.901 1.00 96.06 81 LEU A N 1
ATOM 583 C CA . LEU A 1 81 ? 3.833 1.001 -15.205 1.00 96.06 81 LEU A CA 1
ATOM 584 C C . LEU A 1 81 ? 2.427 1.596 -15.123 1.00 96.06 81 LEU A C 1
ATOM 586 O O . LEU A 1 81 ? 2.232 2.773 -14.822 1.00 96.06 81 LEU A O 1
ATOM 590 N N . LYS A 1 82 ? 1.424 0.746 -15.352 1.00 93.44 82 LYS A N 1
ATOM 591 C CA . LYS A 1 82 ? 0.017 1.112 -15.169 1.00 93.44 82 LYS A CA 1
ATOM 592 C C . LYS A 1 82 ? -0.339 1.093 -13.689 1.00 93.44 82 LYS A C 1
ATOM 594 O O . LYS A 1 82 ? 0.068 0.187 -12.965 1.00 93.44 82 LYS A O 1
ATOM 599 N N . TYR A 1 83 ? -1.162 2.044 -13.273 1.00 94.94 83 TYR A N 1
ATOM 600 C CA . TYR A 1 83 ? -1.683 2.123 -11.917 1.00 94.94 83 TYR A CA 1
ATOM 601 C C . TYR A 1 83 ? -3.118 2.653 -11.915 1.00 94.94 83 TY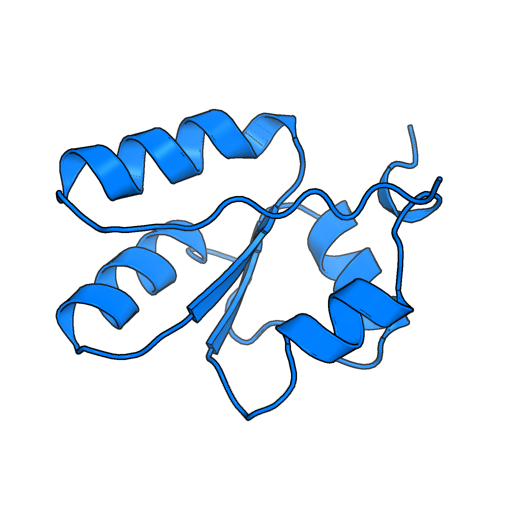R A C 1
ATOM 603 O O . TYR A 1 83 ? -3.573 3.272 -12.877 1.00 94.94 83 TYR A O 1
ATOM 611 N N . GLU A 1 84 ? -3.816 2.400 -10.815 1.00 95.12 84 GLU A N 1
ATOM 612 C CA . GLU A 1 84 ? -5.113 2.984 -10.494 1.00 95.12 84 GLU A CA 1
ATOM 613 C C . GLU A 1 84 ? -4.973 3.708 -9.155 1.00 95.12 84 GLU A C 1
ATOM 615 O O . GLU A 1 84 ? -4.414 3.155 -8.205 1.00 95.12 84 GLU A O 1
ATOM 620 N N . LEU A 1 85 ? -5.457 4.947 -9.090 1.00 94.44 85 LEU A N 1
ATOM 621 C CA . LEU A 1 85 ? -5.514 5.708 -7.851 1.00 94.44 85 LEU A CA 1
ATOM 622 C C . LEU A 1 85 ? -6.926 5.614 -7.281 1.00 94.44 85 LEU A C 1
ATOM 624 O O . LEU A 1 85 ? -7.893 5.969 -7.952 1.00 94.44 85 LEU A O 1
ATOM 628 N N . VAL A 1 86 ? -7.029 5.156 -6.036 1.00 94.12 86 VAL A N 1
ATOM 629 C CA . VAL A 1 86 ? -8.298 5.041 -5.316 1.00 94.12 86 VAL A CA 1
ATOM 630 C C . VAL A 1 86 ? -8.252 5.954 -4.102 1.00 94.12 86 VAL A C 1
ATOM 632 O O . VAL A 1 86 ? -7.401 5.782 -3.230 1.00 94.12 86 VAL A O 1
ATOM 635 N N . ASP A 1 87 ? -9.174 6.911 -4.045 1.00 91.50 87 ASP A N 1
ATOM 636 C CA . ASP A 1 87 ? -9.368 7.750 -2.866 1.00 91.50 87 ASP A CA 1
ATOM 637 C C . ASP A 1 87 ? -10.158 6.971 -1.805 1.00 91.50 87 ASP A C 1
ATOM 639 O O . ASP A 1 87 ? -11.238 6.434 -2.067 1.00 91.50 87 ASP A O 1
ATOM 643 N N . LEU A 1 88 ? -9.589 6.882 -0.604 1.00 91.31 88 LEU A N 1
ATOM 644 C CA . LEU A 1 88 ? -10.173 6.186 0.540 1.00 91.31 88 LEU A CA 1
ATOM 645 C C . LEU A 1 88 ? -10.739 7.143 1.589 1.00 91.31 88 LEU A C 1
ATOM 647 O O . LEU A 1 88 ? -11.078 6.700 2.687 1.00 91.31 88 LEU A O 1
ATOM 651 N N . THR A 1 89 ? -10.857 8.430 1.284 1.00 87.81 89 THR A N 1
ATOM 652 C CA . THR A 1 89 ? -11.456 9.417 2.180 1.00 87.81 89 THR A CA 1
ATOM 653 C C . THR A 1 89 ? -12.921 9.065 2.456 1.00 87.81 89 THR A C 1
ATOM 655 O O . THR A 1 89 ? -13.711 8.835 1.540 1.00 87.81 89 THR A O 1
ATOM 658 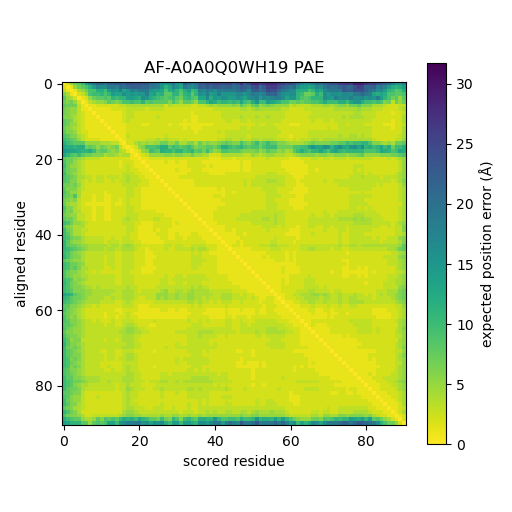N N . ALA A 1 90 ? -13.300 8.980 3.733 1.00 79.19 90 ALA A N 1
ATOM 659 C CA . ALA A 1 90 ? -14.686 8.746 4.123 1.00 79.19 90 ALA A CA 1
ATOM 660 C C . ALA A 1 90 ? -15.543 9.984 3.796 1.00 79.19 90 ALA A C 1
ATOM 662 O O . ALA A 1 90 ? -15.137 11.114 4.083 1.00 79.19 90 ALA A O 1
ATOM 663 N N . SER A 1 91 ? -16.690 9.740 3.153 1.00 60.94 91 SER A N 1
ATOM 664 C CA . SER A 1 91 ? -17.696 10.750 2.786 1.00 60.94 91 SER A CA 1
ATOM 665 C C . SER A 1 91 ? -18.538 11.205 3.972 1.00 60.94 91 SER A C 1
ATOM 667 O O . SER A 1 91 ? -18.788 10.368 4.871 1.00 60.94 91 SER A O 1
#